Protein 1X3X (pdb70)

Sequence (164 aa):
CGDKKYTKEEVAKHNTQNDLWIIYDGEVHDMTSFYKEHPGGKVILNKAGQDATSVLKTLAPHVKAADVVMKKLKQTCIGKVKCGDKKYTKEEVAKHNTQNDLWIIYDGEVHDMTSFYKEHPGGKVILNKAGQDATSVLKTLAPHVKAADVVMKKLKQTCIGKVK

Nearest PDB structures (foldseek):
  1x3x-assembly2_B  TM=9.931E-01  e=6.987E-17  Ascaris suum
  1lj0-assembly1_A  TM=8.713E-01  e=3.601E-08  Rattus norvegicus
  3lf5-assembly1_A  TM=8.248E-01  e=2.934E-08  Homo sapiens
  1u9m-assembly2_B  TM=8.561E-01  e=7.628E-08  Bos taurus
  1m59-assembly1_A  TM=8.343E-01  e=5.065E-08  Bos taurus

Radius of gyration: 16.58 Å; Cα contacts (8 Å, |Δi|>4): 322; chains: 2; bounding box: 30×28×53 Å

Secondary structure (DSSP, 8-state):
--S-EE-HHHHHT-EETTEEEEEETTEEEE-GGGGGG-TTGGGGGGGTTSB-HHHHHHSHHHHHTHHHHHHHHHHHEEEEE-/--SEEE-HHHHHT-EETTEEEEEETTEEEE-TTTSTT-TT-GGGGGGTTSB-HHHHHHSHHHHTTHHHHHHHHHTTEEEEE-

Foldseek 3Di:
DDADEDALVVLQVQQDLQRFWEAAPQFIFTCNVVQVVPPVHNCVSVRGSHYCHCVCCDPPVNPVVVVVSVVRRVVTTDHGYD/DAADEAALVRLQVQQDLCRFWEAAPQFIFTCNVVQVVDPVHDVVSVRGSYHCHCVCCDPPVNVVCVVVSVVNRVVTTHGGYD

InterPro domains:
  IPR001199 Cytochrome b5-like heme/steroid binding domain [PF00173] (37-111)
  IPR001199 Cytochrome b5-like heme/steroid binding domain [PS50255] (33-112)
  IPR001199 Cytochrome b5-like heme/steroid binding domain [SM01117] (36-112)
  IPR036400 Cytochrome b5-like heme/steroid binding domain superfamily [G3DSA:3.10.120.10] (31-112)
  IPR036400 Cytochrome b5-like heme/steroid binding domain superfamily [SSF55856] (33-109)
  IPR050668 Cytochrome b5 [PTHR19359] (33-111)

CATH classification: 3.10.120.10

B-factor: mean 19.5, std 7.85, range [8.43, 49.68]

Organism: Ascaris suum (NCBI:txid6253)

Solvent-accessible surface area: 9517 Å² total; per-residue (Å²): 40,24,62,8,94,5,47,126,126,37,0,50,125,15,77,68,84,118,46,0,4,7,10,24,92,37,30,0,2,6,10,41,74,25,40,196,99,26,124,41,33,153,80,25,52,108,79,1,3,84,77,6,27,78,49,26,109,94,90,76,83,25,82,187,36,42,110,77,20,69,136,56,8,150,78,7,2,0,0,87,33,152,69,7,46,17,116,8,42,132,116,52,0,47,160,30,79,71,78,93,45,0,5,7,10,23,96,36,48,0,1,3,9,22,70,32,31,184,111,28,104,79,28,139,95,27,42,114,77,9,7,93,76,6,26,77,41,27,114,92,84,66,87,30,66,180,31,47,124,106,17,76,98,51,10,115,69,8,4,0,0,111,46,167

Structure (mmCIF, N/CA/C/O backbone):
data_1X3X
#
_entry.id   1X3X
#
_cell.length_a   103.225
_cell.length_b   41.774
_cell.length_c   49.763
_cell.angle_alpha   90.00
_cell.angle_beta   111.13
_cell.angle_gamma   90.00
#
_symmetry.space_group_name_H-M   'C 1 2 1'
#
loop_
_entity.id
_entity.type
_entity.pdbx_description
1 polymer 'Cytochrome b5'
2 non-polymer 'PROTOPORPHYRIN IX CONTAINING FE'
3 non-polymer 'SULFATE ION'
4 water water
#
loop_
_atom_site.group_PDB
_atom_site.id
_atom_site.type_symbol
_atom_site.label_atom_id
_atom_site.label_alt_id
_atom_site.label_comp_id
_atom_site.label_asym_id
_atom_site.label_entity_id
_atom_site.label_seq_id
_atom_site.pdbx_PDB_ins_code
_atom_site.Cartn_x
_atom_site.Cartn_y
_atom_site.Cartn_z
_atom_site.occupancy
_atom_site.B_iso_or_equiv
_atom_site.auth_seq_id
_atom_site.auth_comp_id
_atom_site.auth_asym_id
_atom_site.auth_atom_id
_atom_site.pdb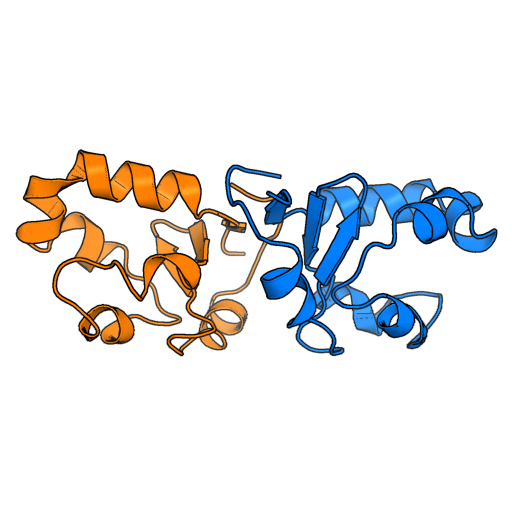x_PDB_model_num
ATOM 1 N N . CYS A 1 1 ? -2.932 1.156 15.060 1.00 21.72 1 CYS A N 1
ATOM 2 C CA . CYS A 1 1 ? -1.832 1.753 15.867 1.00 22.15 1 CYS A CA 1
ATOM 3 C C . CYS A 1 1 ? -1.934 1.480 17.365 1.00 23.31 1 CYS A C 1
ATOM 4 O O . CYS A 1 1 ? -0.920 1.445 18.062 1.00 25.43 1 CYS A O 1
ATOM 7 N N . GLY A 1 2 ? -3.150 1.298 17.866 1.00 22.57 2 GLY A N 1
ATOM 8 C CA . GLY A 1 2 ? -3.307 1.044 19.286 1.00 20.82 2 GLY A CA 1
ATOM 9 C C . GLY A 1 2 ? -3.460 2.318 20.099 1.00 20.55 2 GLY A C 1
ATOM 10 O O . GLY A 1 2 ? -3.667 3.399 19.540 1.00 19.47 2 GLY A O 1
ATOM 11 N N . ASP A 1 3 ? -3.339 2.193 21.419 1.00 17.82 3 ASP A N 1
ATOM 12 C CA . ASP A 1 3 ? -3.499 3.330 22.318 1.00 19.00 3 ASP A CA 1
ATOM 13 C C . ASP A 1 3 ? -2.221 3.893 22.941 1.00 15.82 3 ASP A C 1
ATOM 14 O O . ASP A 1 3 ? -2.283 4.869 23.686 1.00 15.61 3 ASP A O 1
ATOM 19 N N . LYS A 1 4 ? -1.069 3.292 22.658 1.00 15.39 4 LYS A N 1
ATOM 20 C CA . LYS A 1 4 ? 0.182 3.792 23.231 1.00 15.17 4 LYS A CA 1
ATOM 21 C C . LYS A 1 4 ? 0.501 5.189 22.703 1.00 14.31 4 LYS A C 1
ATOM 22 O O . LYS A 1 4 ? 0.474 5.420 21.495 1.00 13.78 4 LYS A O 1
ATOM 28 N N . LYS A 1 5 ? 0.803 6.115 23.609 1.00 12.87 5 LYS A N 1
ATOM 29 C CA . LYS A 1 5 ? 1.142 7.480 23.220 1.00 13.17 5 LYS A CA 1
ATOM 30 C C . LYS A 1 5 ? 2.611 7.759 23.525 1.00 13.63 5 LYS A C 1
ATOM 31 O O . LYS A 1 5 ? 3.126 7.336 24.562 1.00 14.67 5 LYS A O 1
ATOM 37 N N . TYR A 1 6 ? 3.270 8.474 22.617 1.00 12.44 6 TYR A N 1
ATOM 38 C CA . TYR A 1 6 ? 4.678 8.828 22.761 1.00 13.76 6 TYR A CA 1
ATOM 39 C C . TYR A 1 6 ? 4.899 10.306 22.472 1.00 14.33 6 TYR A C 1
ATOM 40 O O . TYR A 1 6 ? 4.193 10.897 21.658 1.00 14.64 6 TYR A O 1
ATOM 49 N N . THR A 1 7 ? 5.894 10.891 23.130 1.00 16.35 7 THR A N 1
ATOM 50 C CA . THR A 1 7 ? 6.246 12.282 22.887 1.00 16.50 7 THR A CA 1
ATOM 51 C C . THR A 1 7 ? 7.291 12.247 21.777 1.00 17.69 7 THR A C 1
ATOM 52 O O . THR A 1 7 ? 7.942 11.226 21.566 1.00 13.89 7 THR A O 1
ATOM 56 N N . LYS A 1 8 ? 7.455 13.355 21.068 1.00 18.13 8 LYS A N 1
ATOM 57 C CA . LYS A 1 8 ? 8.446 13.401 20.003 1.00 20.17 8 LYS A CA 1
ATOM 58 C C . LYS A 1 8 ? 9.837 13.147 20.574 1.00 18.51 8 LYS A C 1
ATOM 59 O O . LYS A 1 8 ? 10.686 12.547 19.915 1.00 16.91 8 LYS A O 1
ATOM 65 N N . GLU A 1 9 ? 10.063 13.599 21.805 1.00 19.77 9 GLU A N 1
ATOM 66 C CA . GLU A 1 9 ? 11.352 13.421 22.466 1.00 20.36 9 GLU A CA 1
ATOM 67 C C . GLU A 1 9 ? 11.707 11.948 22.677 1.00 18.61 9 GLU A C 1
ATOM 68 O O . GLU A 1 9 ? 12.839 11.542 22.425 1.00 17.27 9 GLU A O 1
ATOM 74 N N . GLU A 1 10 ? 10.748 11.155 23.151 1.00 17.03 10 GLU A N 1
ATOM 75 C CA . GLU A 1 10 ? 10.988 9.732 23.372 1.00 15.18 10 GLU A CA 1
ATOM 76 C C . GLU A 1 10 ? 11.255 9.027 22.047 1.00 13.24 10 GLU A C 1
ATOM 77 O O . GLU A 1 10 ? 12.168 8.209 21.949 1.00 12.43 10 GLU A O 1
ATOM 83 N N . VAL A 1 11 ? 10.465 9.347 21.026 1.00 13.09 11 VAL A N 1
ATOM 84 C CA . VAL A 1 11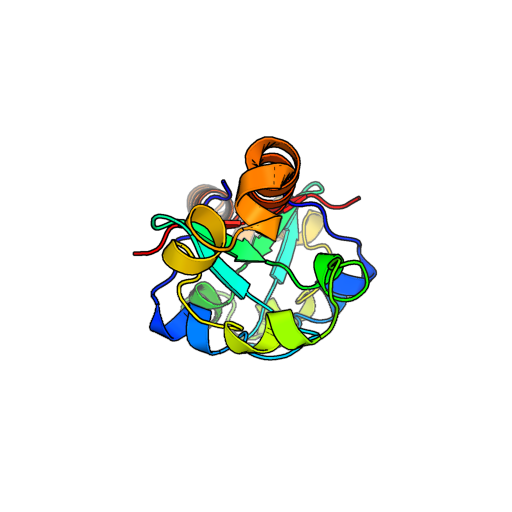 ? 10.654 8.721 19.718 1.00 13.03 11 VAL A CA 1
ATOM 85 C C . VAL A 1 11 ? 12.064 8.996 19.194 1.00 12.04 11 VAL A C 1
ATOM 86 O O . VAL A 1 11 ? 12.697 8.128 18.591 1.00 10.30 11 VAL A O 1
ATOM 90 N N . ALA A 1 12 ? 12.560 10.205 19.443 1.00 11.59 12 ALA A N 1
ATOM 91 C CA . ALA A 1 12 ? 13.882 10.595 18.970 1.00 11.87 12 ALA A CA 1
ATOM 92 C C . ALA A 1 12 ? 15.006 9.665 19.421 1.00 11.49 12 ALA A C 1
ATOM 93 O O . ALA A 1 12 ? 16.001 9.504 18.716 1.00 10.81 12 ALA A O 1
ATOM 95 N N . LYS A 1 13 ? 14.843 9.049 20.588 1.00 12.61 13 LYS A N 1
ATOM 96 C CA . LYS A 1 13 ? 15.866 8.160 21.136 1.00 13.35 13 LYS A CA 1
ATOM 97 C C . LYS A 1 13 ? 16.074 6.878 20.332 1.00 13.46 13 LYS A C 1
ATOM 98 O O . LYS A 1 13 ? 17.104 6.219 20.454 1.00 12.25 13 LYS A O 1
ATOM 104 N N . HIS A 1 14 ? 15.100 6.531 19.500 1.00 12.57 14 HIS A N 1
ATOM 105 C CA . HIS A 1 14 ? 15.191 5.314 18.699 1.00 12.18 14 HIS A CA 1
ATOM 106 C C . HIS A 1 14 ? 15.704 5.661 17.311 1.00 13.60 14 HIS A C 1
ATOM 107 O O . HIS A 1 14 ? 14.957 5.645 16.329 1.00 13.06 14 HIS A O 1
ATOM 114 N N . ASN A 1 15 ? 16.999 5.964 17.243 1.00 12.84 15 ASN A N 1
ATOM 115 C CA . ASN A 1 15 ? 17.627 6.373 15.997 1.00 11.78 15 ASN A CA 1
ATOM 116 C C . ASN A 1 15 ? 18.804 5.526 15.516 1.00 13.19 15 ASN A C 1
ATOM 117 O O . ASN A 1 15 ? 19.716 6.050 14.885 1.00 13.98 15 ASN A O 1
ATOM 122 N N . THR A 1 16 ? 18.786 4.225 15.794 1.00 12.69 16 THR A N 1
ATOM 123 C CA . THR A 1 16 ? 19.875 3.357 15.347 1.00 13.51 16 THR A CA 1
ATOM 124 C C . THR A 1 16 ? 19.328 2.171 14.563 1.00 13.52 16 THR A C 1
ATOM 125 O O . THR A 1 16 ? 18.135 1.887 14.615 1.00 13.85 16 THR A O 1
ATOM 129 N N . GLN A 1 17 ? 20.198 1.468 13.845 1.00 16.09 17 GLN A N 1
ATOM 130 C CA . GLN A 1 17 ? 19.739 0.334 13.054 1.00 17.18 17 GLN A CA 1
ATOM 131 C C . GLN A 1 17 ? 19.109 -0.792 13.868 1.00 18.75 17 GLN A C 1
ATOM 132 O O . GLN A 1 17 ? 18.306 -1.559 13.338 1.00 18.44 17 GLN A O 1
ATOM 138 N N . ASN A 1 18 ? 19.452 -0.890 15.150 1.00 18.07 18 ASN A N 1
ATOM 139 C CA . ASN A 1 18 ? 18.883 -1.941 15.993 1.00 19.82 18 ASN A CA 1
ATOM 140 C C . ASN A 1 18 ? 17.752 -1.442 16.889 1.00 18.05 18 ASN A C 1
ATOM 141 O O . ASN A 1 18 ? 17.192 -2.200 17.679 1.00 16.94 18 ASN A O 1
ATOM 146 N N . ASP A 1 19 ? 17.418 -0.164 16.748 1.00 15.88 19 ASP A N 1
ATOM 147 C CA . ASP A 1 19 ? 16.365 0.477 17.536 1.00 15.95 19 ASP A CA 1
ATOM 148 C C . ASP A 1 19 ? 15.938 1.655 16.669 1.00 14.68 19 ASP A C 1
ATOM 149 O O . ASP A 1 19 ? 16.313 2.800 16.928 1.00 11.96 19 ASP A O 1
ATOM 154 N N . LEU A 1 20 ? 15.134 1.362 15.650 1.00 13.32 20 LEU A N 1
ATOM 155 C CA . LEU A 1 20 ? 14.727 2.370 14.683 1.00 12.35 20 LEU A CA 1
ATOM 156 C C . LEU A 1 20 ? 13.229 2.636 14.562 1.00 13.40 20 LEU A C 1
ATOM 157 O O . LEU A 1 20 ? 12.478 1.808 14.042 1.00 13.58 20 LEU A O 1
ATOM 162 N N . TRP A 1 21 ? 12.805 3.803 15.031 1.00 10.95 21 TRP A N 1
ATOM 163 C CA . TRP A 1 21 ? 11.405 4.196 14.937 1.00 10.79 21 TRP A CA 1
ATOM 164 C C . TRP A 1 21 ? 11.329 5.408 14.026 1.00 11.12 21 TRP A C 1
ATOM 165 O O . TRP A 1 21 ? 12.308 6.134 13.857 1.00 13.23 21 TRP A O 1
ATOM 176 N N . ILE A 1 22 ? 10.162 5.622 13.434 1.00 11.93 22 ILE A N 1
ATOM 177 C CA . ILE A 1 22 ? 9.940 6.788 12.594 1.00 12.90 22 ILE A CA 1
ATOM 178 C C . ILE A 1 22 ? 8.511 7.244 12.837 1.00 12.80 22 ILE A C 1
ATOM 179 O O . ILE A 1 22 ? 7.674 6.477 13.333 1.00 13.18 22 ILE A O 1
ATOM 184 N N . ILE A 1 23 ? 8.240 8.505 12.533 1.00 11.99 23 ILE A N 1
ATOM 185 C CA . ILE A 1 23 ? 6.899 9.044 12.695 1.00 11.65 23 ILE A CA 1
ATOM 186 C C . ILE A 1 23 ? 6.308 9.267 11.309 1.00 12.74 23 ILE A C 1
ATOM 187 O O . ILE A 1 23 ? 6.968 9.802 10.414 1.00 11.71 23 ILE A O 1
ATOM 192 N N . TYR A 1 24 ? 5.069 8.824 11.133 1.00 12.00 24 TYR A N 1
ATOM 193 C CA . TYR A 1 24 ? 4.369 8.974 9.866 1.00 13.19 24 TYR A CA 1
ATOM 194 C C . TYR A 1 24 ? 2.940 9.409 10.143 1.00 13.67 24 TYR A C 1
ATOM 195 O O . TYR A 1 24 ? 2.171 8.666 10.749 1.00 13.37 24 TYR A O 1
ATOM 204 N N . ASP A 1 25 ? 2.589 10.612 9.708 1.00 13.75 25 ASP A N 1
ATOM 205 C CA . ASP A 1 25 ? 1.233 11.115 9.888 1.00 14.78 25 ASP A CA 1
ATOM 206 C C . ASP A 1 25 ? 0.808 10.997 11.351 1.00 14.99 25 ASP A C 1
ATOM 207 O O . ASP A 1 25 ? -0.278 10.503 11.648 1.00 15.72 25 ASP A O 1
ATOM 212 N N . GLY A 1 26 ? 1.673 11.439 12.261 1.00 15.61 26 GLY A N 1
ATOM 213 C CA . GLY A 1 26 ? 1.354 11.377 13.680 1.00 16.35 26 GLY A CA 1
ATOM 214 C C . GLY A 1 26 ? 1.381 9.990 14.305 1.00 15.03 26 GLY A C 1
ATOM 215 O O . GLY A 1 26 ? 1.002 9.821 15.466 1.00 15.68 26 GLY A O 1
ATOM 216 N N . GLU A 1 27 ? 1.832 8.997 13.546 1.00 13.02 27 GLU A N 1
ATOM 217 C CA . GLU A 1 27 ? 1.910 7.619 14.033 1.00 12.44 27 GLU A CA 1
ATOM 218 C C . GLU A 1 27 ? 3.357 7.243 14.328 1.00 11.22 27 GLU A C 1
ATOM 219 O O . GLU A 1 27 ? 4.272 7.702 13.650 1.00 10.98 27 GLU A O 1
ATOM 225 N N . VAL A 1 28 ? 3.564 6.401 15.335 1.00 9.89 28 VAL A N 1
ATOM 226 C CA . VAL A 1 28 ? 4.912 5.952 15.659 1.00 8.99 28 VAL A CA 1
ATOM 227 C C . VAL A 1 28 ? 5.058 4.534 15.116 1.00 8.72 28 VAL A C 1
ATOM 228 O O . VAL A 1 28 ? 4.265 3.655 15.446 1.00 10.60 28 VAL A O 1
ATOM 232 N N . HIS A 1 29 ? 6.070 4.322 14.281 1.00 8.61 29 HIS A N 1
ATOM 233 C CA . HIS A 1 29 ? 6.317 3.017 13.673 1.00 9.92 29 HIS A CA 1
ATOM 234 C C . HIS A 1 29 ? 7.684 2.445 14.030 1.00 9.93 29 HIS A C 1
ATOM 235 O O . HIS A 1 29 ? 8.693 3.144 13.951 1.00 9.32 29 HIS A O 1
ATOM 242 N N . ASP A 1 30 ? 7.719 1.175 14.422 1.00 9.43 30 ASP A N 1
ATOM 243 C CA . ASP A 1 30 ? 8.987 0.527 14.752 1.00 10.67 30 ASP A CA 1
ATOM 244 C C . ASP A 1 30 ? 9.482 -0.177 13.490 1.00 11.96 30 ASP A C 1
ATOM 245 O O . ASP A 1 30 ? 8.956 -1.223 13.107 1.00 11.23 30 ASP A O 1
ATOM 250 N N . MET A 1 31 ? 10.496 0.405 12.852 1.00 12.25 31 MET A N 1
ATOM 251 C CA . MET A 1 31 ? 11.059 -0.127 11.611 1.00 13.34 31 MET A CA 1
ATOM 252 C C . MET A 1 31 ? 12.340 -0.939 11.806 1.00 14.82 31 MET A C 1
ATOM 253 O O . MET A 1 31 ? 13.010 -1.285 10.831 1.00 14.62 31 MET A O 1
ATOM 258 N N . THR A 1 32 ? 12.677 -1.247 13.053 1.00 14.88 32 THR A N 1
ATOM 259 C CA . THR A 1 32 ? 13.901 -1.987 13.348 1.00 15.51 32 THR A CA 1
ATOM 260 C C . THR A 1 32 ? 14.122 -3.222 12.476 1.00 17.70 32 THR A C 1
ATOM 261 O O . THR A 1 32 ? 15.202 -3.401 11.914 1.00 17.39 32 THR A O 1
ATOM 265 N N . SER A 1 33 ? 13.103 -4.068 12.366 1.00 19.21 33 SER A N 1
ATOM 266 C CA . SER A 1 33 ? 13.211 -5.293 11.575 1.00 22.10 33 SER A CA 1
ATOM 267 C C . SER A 1 33 ? 13.334 -5.045 10.074 1.00 22.39 33 SER A C 1
ATOM 268 O O . SER A 1 33 ? 13.779 -5.918 9.329 1.00 23.46 33 SER A O 1
ATOM 271 N N . PHE A 1 34 ? 12.955 -3.849 9.638 1.00 20.47 34 PHE A N 1
ATOM 272 C CA . PHE A 1 34 ? 12.989 -3.489 8.224 1.00 20.63 34 PHE A CA 1
ATOM 273 C C . PHE A 1 34 ? 14.321 -2.909 7.747 1.00 19.36 34 PHE A C 1
ATOM 274 O O . PHE A 1 34 ? 14.570 -2.830 6.545 1.00 18.93 34 PHE A O 1
ATOM 282 N N . TYR A 1 35 ? 15.174 -2.507 8.683 1.00 18.71 35 TYR A N 1
ATOM 283 C CA . TYR A 1 35 ? 16.459 -1.911 8.329 1.00 18.14 35 TYR A CA 1
ATOM 284 C C . TYR A 1 35 ? 17.231 -2.642 7.233 1.00 17.95 35 TYR A C 1
ATOM 285 O O . TYR A 1 35 ? 17.590 -2.047 6.219 1.00 17.06 35 TYR A O 1
ATOM 294 N N . LYS A 1 36 ? 17.484 -3.930 7.445 1.00 21.26 36 LYS A N 1
ATOM 295 C CA . LYS A 1 36 ? 18.245 -4.734 6.492 1.00 25.26 36 LYS A CA 1
ATOM 296 C C . LYS A 1 36 ? 17.640 -4.883 5.099 1.00 26.08 36 LYS A C 1
ATOM 297 O O . LYS A 1 36 ? 18.370 -5.007 4.116 1.00 27.31 36 LYS A O 1
ATOM 303 N N . GLU A 1 37 ? 16.316 -4.870 4.999 1.00 25.72 37 GLU A N 1
ATOM 304 C CA . GLU A 1 37 ? 15.682 -5.033 3.696 1.00 25.75 37 GLU A CA 1
ATOM 305 C C . GLU A 1 37 ? 15.312 -3.726 3.000 1.00 23.45 37 GLU A C 1
ATOM 306 O O . GLU A 1 37 ? 14.875 -3.734 1.850 1.00 23.00 37 GLU A O 1
ATOM 312 N N . HIS A 1 38 ? 15.499 -2.599 3.683 1.00 21.25 38 HIS A N 1
ATOM 313 C CA . HIS A 1 38 ? 15.177 -1.312 3.082 1.00 19.60 38 HIS A CA 1
ATOM 314 C C . HIS A 1 38 ? 15.903 -1.147 1.746 1.00 20.06 38 HIS A C 1
ATOM 315 O O . HIS A 1 38 ? 17.129 -1.120 1.693 1.00 17.56 38 HIS A O 1
ATOM 322 N N . PRO A 1 39 ? 15.148 -1.043 0.643 1.00 19.89 39 PRO A N 1
ATOM 323 C CA . PRO A 1 39 ? 15.758 -0.884 -0.681 1.00 21.10 39 PRO A CA 1
ATOM 324 C C . PRO A 1 39 ? 16.669 0.338 -0.814 1.00 19.93 39 PRO A C 1
ATOM 325 O O . PRO A 1 39 ? 17.544 0.379 -1.680 1.00 19.37 39 PRO A O 1
ATOM 329 N N . GLY A 1 40 ? 16.465 1.332 0.046 1.00 19.92 40 GLY A N 1
ATOM 330 C CA . GLY A 1 40 ? 17.285 2.527 -0.008 1.00 19.49 40 GLY A CA 1
ATOM 331 C C . GLY A 1 40 ? 18.566 2.394 0.794 1.00 18.97 40 GLY A C 1
ATOM 332 O O . GLY A 1 40 ? 19.383 3.316 0.842 1.00 19.32 40 GLY A O 1
ATOM 333 N N . GLY A 1 41 ? 18.742 1.246 1.433 1.00 18.66 41 GLY A N 1
ATOM 334 C CA . GLY A 1 41 ? 19.939 1.031 2.223 1.00 18.05 41 GLY A CA 1
ATOM 335 C C . GLY A 1 41 ? 19.920 1.754 3.557 1.00 17.69 41 GLY A C 1
ATOM 336 O O . GLY A 1 41 ? 18.861 2.095 4.078 1.00 14.85 41 GLY A O 1
ATOM 337 N N . LYS A 1 42 ? 21.110 2.000 4.094 1.00 17.51 42 LYS A N 1
ATOM 338 C CA . LYS A 1 42 ? 21.283 2.652 5.391 1.00 15.73 42 LYS A CA 1
ATOM 339 C C . LYS A 1 42 ? 20.701 4.059 5.547 1.00 16.14 42 LYS A C 1
ATOM 340 O O . LYS A 1 42 ? 20.513 4.520 6.675 1.00 16.38 42 LYS A O 1
ATOM 346 N N . VAL A 1 43 ? 20.418 4.742 4.440 1.00 14.58 43 VAL A N 1
ATOM 347 C CA . VAL A 1 43 ? 19.891 6.102 4.515 1.00 14.74 43 VAL A CA 1
ATOM 348 C C . VAL A 1 43 ? 18.555 6.227 5.245 1.00 13.84 43 VAL A C 1
ATOM 349 O O . VAL A 1 43 ? 18.123 7.335 5.563 1.00 14.42 43 VAL A O 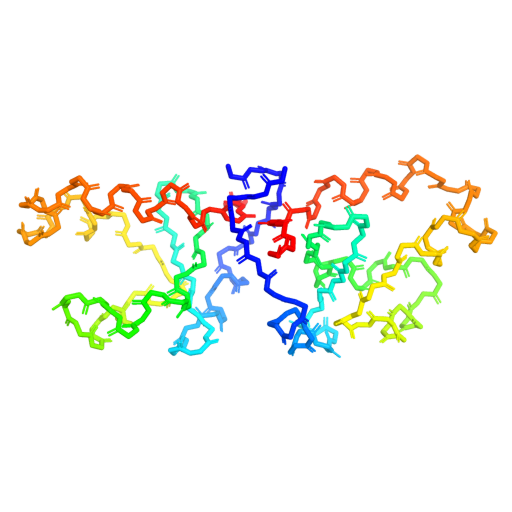1
ATOM 353 N N . ILE A 1 44 ? 17.906 5.100 5.518 1.00 13.36 44 ILE A N 1
ATOM 354 C CA . ILE A 1 44 ? 16.646 5.136 6.241 1.00 13.17 44 ILE A CA 1
ATOM 355 C C . ILE A 1 44 ? 16.908 5.767 7.612 1.00 13.61 44 ILE A C 1
ATOM 356 O O . ILE A 1 44 ? 16.018 6.368 8.212 1.00 12.92 44 ILE A O 1
ATOM 361 N N . LEU A 1 45 ? 18.145 5.642 8.088 1.00 12.90 45 LEU A N 1
ATOM 362 C CA . LEU A 1 45 ? 18.532 6.209 9.380 1.00 13.71 45 LEU A CA 1
ATOM 363 C C . LEU A 1 45 ? 18.545 7.739 9.384 1.00 12.90 45 LEU A C 1
ATOM 364 O O . LEU A 1 45 ? 18.571 8.357 10.450 1.00 12.29 45 LEU A O 1
ATOM 369 N N . ASN A 1 46 ? 18.527 8.355 8.204 1.00 12.98 46 ASN A N 1
ATOM 370 C CA . ASN A 1 46 ? 18.545 9.813 8.125 1.00 14.38 46 ASN A CA 1
ATOM 371 C C . ASN A 1 46 ? 17.322 10.427 8.802 1.00 13.15 46 ASN A C 1
ATOM 372 O O . ASN A 1 46 ? 17.333 11.603 9.174 1.00 12.92 46 ASN A O 1
ATOM 377 N N . LYS A 1 47 ? 16.271 9.627 8.962 1.00 11.58 47 LYS A N 1
ATOM 378 C CA . LYS A 1 47 ? 15.055 10.086 9.624 1.00 12.05 47 LYS A CA 1
ATOM 379 C C . LYS A 1 47 ? 14.733 9.212 10.838 1.00 12.23 47 LYS A C 1
ATOM 380 O O . LYS A 1 47 ? 13.625 9.256 11.363 1.00 12.72 47 LYS A O 1
ATOM 386 N N . ALA A 1 48 ? 15.700 8.414 11.282 1.00 12.42 48 ALA A N 1
ATOM 387 C CA . ALA A 1 48 ? 15.480 7.552 12.442 1.00 12.09 48 ALA A CA 1
ATOM 388 C C . ALA A 1 48 ? 15.136 8.405 13.663 1.00 12.08 48 ALA A C 1
ATOM 389 O O . ALA A 1 48 ? 15.843 9.370 13.980 1.00 12.24 48 ALA A O 1
ATOM 391 N N . GLY A 1 49 ? 14.045 8.039 14.333 1.00 10.57 49 GLY A N 1
ATOM 392 C CA . GLY A 1 49 ? 13.586 8.760 15.508 1.00 10.83 49 GLY A CA 1
ATOM 393 C C . GLY A 1 49 ? 12.926 10.078 15.148 1.00 10.77 49 GLY A C 1
ATOM 394 O O . GLY A 1 49 ? 12.605 10.884 16.028 1.00 11.14 49 GLY A O 1
ATOM 395 N N . GLN A 1 50 ? 12.697 10.291 13.853 1.00 9.43 50 GLN A N 1
ATOM 396 C CA . GLN A 1 50 ? 12.114 11.543 13.380 1.00 10.84 50 GLN A CA 1
ATOM 397 C C . GLN A 1 50 ? 10.912 11.358 12.457 1.00 11.29 50 GLN A C 1
ATOM 398 O O . GLN A 1 50 ? 10.518 10.234 12.146 1.00 11.72 50 GLN A O 1
ATOM 404 N N . ASP A 1 51 ? 10.344 12.476 12.013 1.00 11.61 51 ASP A N 1
ATOM 405 C CA . ASP A 1 51 ? 9.183 12.453 11.132 1.00 12.22 51 ASP A CA 1
ATOM 406 C C . ASP A 1 51 ? 9.624 12.213 9.692 1.00 13.19 51 ASP A C 1
ATOM 407 O O . ASP A 1 51 ? 10.441 12.961 9.146 1.00 13.66 51 ASP A O 1
ATOM 412 N N . ALA A 1 52 ? 9.089 11.161 9.079 1.00 12.41 52 ALA A N 1
ATOM 413 C CA . ALA A 1 52 ? 9.444 10.815 7.706 1.00 12.31 52 ALA A CA 1
ATOM 414 C C . ALA A 1 52 ? 8.238 10.860 6.774 1.00 12.64 52 ALA A C 1
ATOM 415 O O . ALA A 1 52 ? 8.265 10.287 5.681 1.00 12.28 52 ALA A O 1
ATOM 417 N N . THR A 1 53 ? 7.189 11.553 7.200 1.00 12.37 53 THR A N 1
ATOM 418 C CA . THR A 1 53 ? 5.963 11.644 6.411 1.00 13.31 53 THR A CA 1
ATOM 419 C C . THR A 1 53 ? 6.194 12.158 4.989 1.00 15.04 53 THR A C 1
ATOM 420 O O . THR A 1 53 ? 5.857 11.481 4.016 1.00 13.73 53 THR A O 1
ATOM 424 N N . SER A 1 54 ? 6.762 13.354 4.868 1.00 15.38 54 SER A N 1
ATOM 425 C CA . SER A 1 54 ? 7.020 13.935 3.551 1.00 16.84 54 SER A CA 1
ATOM 426 C C . SER A 1 54 ? 7.880 13.014 2.688 1.00 16.32 54 SER A C 1
ATOM 427 O O . SER A 1 54 ? 7.590 12.802 1.512 1.00 16.11 54 SER A O 1
ATOM 430 N N . VAL A 1 55 ? 8.943 12.479 3.276 1.00 15.60 55 VAL A N 1
ATOM 431 C CA . VAL A 1 55 ? 9.842 11.573 2.571 1.00 16.74 55 VAL A CA 1
ATOM 432 C C . VAL A 1 55 ? 9.099 10.346 2.040 1.00 16.36 55 VAL A C 1
ATOM 433 O O . VAL A 1 55 ? 9.272 9.951 0.886 1.00 16.27 55 VAL A O 1
ATOM 437 N N . LEU A 1 56 ? 8.270 9.747 2.886 1.00 15.72 56 LEU A N 1
ATOM 438 C CA . LEU A 1 56 ? 7.521 8.558 2.503 1.00 15.51 56 LEU A CA 1
ATOM 439 C C . LEU A 1 56 ? 6.403 8.823 1.499 1.00 15.06 56 LEU A C 1
ATOM 440 O O . LEU A 1 56 ? 6.011 7.928 0.749 1.00 16.12 56 LEU A O 1
ATOM 445 N N . LYS A 1 57 ? 5.898 10.049 1.477 1.00 15.80 57 LYS A N 1
ATOM 446 C CA . LYS A 1 57 ? 4.820 10.395 0.560 1.00 17.41 57 LYS A CA 1
ATOM 447 C C . LYS A 1 57 ? 5.278 11.018 -0.756 1.00 19.28 57 LYS A C 1
ATOM 448 O O . LYS A 1 57 ? 4.547 10.965 -1.748 1.00 18.40 57 LYS A O 1
ATOM 454 N N . THR A 1 58 ? 6.479 11.591 -0.781 1.00 19.52 58 THR A N 1
ATOM 455 C CA . THR A 1 58 ? 6.937 12.268 -1.992 1.00 20.85 58 THR A CA 1
ATOM 456 C C . THR A 1 58 ? 8.236 11.833 -2.671 1.00 21.22 58 THR A C 1
ATOM 457 O O . THR A 1 58 ? 8.440 12.141 -3.847 1.00 22.28 58 THR A O 1
ATOM 461 N N . LEU A 1 59 ? 9.123 11.146 -1.959 1.00 20.59 59 LEU A N 1
ATOM 462 C CA . LEU A 1 59 ? 10.375 10.706 -2.580 1.00 19.86 59 LEU A CA 1
ATOM 463 C C . LEU A 1 59 ? 10.017 9.769 -3.738 1.00 18.95 59 LEU A C 1
ATOM 464 O O . LEU A 1 59 ? 9.206 8.863 -3.575 1.00 18.00 59 LEU A O 1
ATOM 469 N N . ALA A 1 60 ? 10.625 9.991 -4.901 1.00 17.96 60 ALA A N 1
ATOM 470 C CA . ALA A 1 60 ? 10.342 9.188 -6.089 1.00 18.96 60 ALA A CA 1
ATOM 471 C C . ALA A 1 60 ? 10.194 7.681 -5.858 1.00 18.26 60 ALA A C 1
ATOM 472 O O . ALA A 1 60 ? 9.162 7.099 -6.189 1.00 18.69 60 ALA A O 1
ATOM 474 N N . PRO A 1 61 ? 11.220 7.028 -5.287 1.00 17.76 61 PRO A N 1
ATOM 475 C CA . PRO A 1 61 ? 11.155 5.582 -5.037 1.00 17.60 61 PRO A CA 1
ATOM 476 C C . PRO A 1 61 ? 9.996 5.163 -4.134 1.00 15.23 61 PRO A C 1
ATOM 477 O O . PRO A 1 61 ? 9.399 4.102 -4.320 1.00 15.04 61 PRO A O 1
ATOM 481 N N . HIS A 1 62 ? 9.696 5.993 -3.143 1.00 14.87 62 HIS A N 1
ATOM 482 C CA . HIS A 1 62 ? 8.616 5.702 -2.208 1.00 13.03 62 HIS A CA 1
ATOM 483 C C . HIS A 1 62 ? 7.259 5.783 -2.895 1.00 13.45 62 HIS A C 1
ATOM 484 O O . HIS A 1 62 ? 6.326 5.063 -2.534 1.00 13.01 62 HIS A O 1
ATOM 491 N N . VAL A 1 63 ? 7.162 6.659 -3.889 1.00 13.13 63 VAL A N 1
ATOM 492 C CA . VAL A 1 63 ? 5.930 6.823 -4.653 1.00 14.97 63 VAL A CA 1
ATOM 493 C C . VAL A 1 63 ? 5.765 5.648 -5.616 1.00 14.60 63 VAL A C 1
ATOM 494 O O . VAL A 1 63 ? 4.684 5.077 -5.733 1.00 14.30 63 VAL A O 1
ATOM 498 N N . LYS A 1 64 ? 6.848 5.290 -6.300 1.00 14.57 64 LYS A N 1
ATOM 499 C CA . LYS A 1 64 ? 6.819 4.185 -7.252 1.00 14.92 64 LYS A CA 1
ATOM 500 C C . LYS A 1 64 ? 6.421 2.887 -6.564 1.00 14.87 64 LYS A C 1
ATOM 501 O O . LYS A 1 64 ? 5.711 2.063 -7.139 1.00 14.40 64 LYS A O 1
ATOM 507 N N . ALA A 1 65 ? 6.878 2.712 -5.328 1.00 12.11 65 ALA A N 1
ATOM 508 C CA . ALA A 1 65 ? 6.573 1.514 -4.555 1.00 14.71 65 ALA A CA 1
ATOM 509 C C . ALA A 1 65 ? 5.639 1.825 -3.386 1.00 14.18 65 ALA A C 1
ATOM 510 O O . ALA A 1 65 ? 5.782 1.253 -2.305 1.00 13.42 65 ALA A O 1
ATOM 512 N N . ALA A 1 66 ? 4.684 2.722 -3.606 1.00 13.25 66 ALA A N 1
ATOM 513 C CA . ALA A 1 66 ? 3.744 3.105 -2.556 1.00 12.74 66 ALA A CA 1
ATOM 514 C C . ALA A 1 66 ? 3.028 1.912 -1.928 1.00 12.47 66 ALA A C 1
ATOM 515 O O . ALA A 1 66 ? 2.701 1.941 -0.744 1.00 12.37 66 ALA A O 1
ATOM 517 N N . ASP A 1 67 ? 2.777 0.865 -2.709 1.00 11.86 67 ASP A N 1
ATOM 518 C CA . ASP A 1 67 ? 2.102 -0.304 -2.158 1.00 13.18 67 ASP A CA 1
ATOM 519 C C . ASP A 1 67 ? 2.965 -0.950 -1.078 1.00 13.34 67 ASP A C 1
ATOM 520 O O . ASP A 1 67 ? 2.473 -1.289 0.004 1.00 12.80 67 ASP A O 1
ATOM 525 N N . VAL A 1 68 ? 4.254 -1.103 -1.366 1.00 13.65 68 VAL A N 1
ATOM 526 C CA . VAL A 1 68 ? 5.181 -1.700 -0.408 1.00 13.78 68 VAL A CA 1
ATOM 527 C C . VAL A 1 68 ? 5.367 -0.800 0.815 1.00 13.30 68 VAL A C 1
ATOM 528 O O . VAL A 1 68 ? 5.378 -1.279 1.950 1.00 12.90 68 VAL A O 1
ATOM 532 N N . VAL A 1 69 ? 5.508 0.501 0.580 1.00 12.43 69 VAL A N 1
ATOM 533 C CA . VAL A 1 69 ? 5.690 1.460 1.671 1.00 11.35 69 VAL A CA 1
ATOM 534 C C . VAL A 1 69 ? 4.508 1.416 2.642 1.00 11.75 69 VAL A C 1
ATOM 535 O O . VAL A 1 69 ? 4.691 1.311 3.859 1.00 10.57 69 VAL A O 1
ATOM 539 N N . MET A 1 70 ? 3.294 1.486 2.109 1.00 9.91 70 MET A N 1
ATOM 540 C CA . MET A 1 70 ? 2.118 1.462 2.966 1.00 10.55 70 MET A CA 1
ATOM 541 C C . MET A 1 70 ? 1.925 0.111 3.648 1.00 9.54 70 MET A C 1
ATOM 542 O O . MET A 1 70 ? 1.442 0.050 4.773 1.00 10.70 70 MET A O 1
ATOM 547 N N . LYS A 1 71 ? 2.299 -0.973 2.977 1.00 11.33 71 LYS A N 1
ATOM 548 C CA . LYS A 1 71 ? 2.153 -2.292 3.587 1.00 11.99 71 LYS A CA 1
ATOM 549 C C . LYS A 1 71 ? 3.059 -2.360 4.813 1.00 12.40 71 LYS A C 1
ATOM 550 O O . LYS A 1 71 ? 2.645 -2.809 5.881 1.00 13.22 71 LYS A O 1
ATOM 556 N N . LYS A 1 72 ? 4.296 -1.905 4.650 1.00 11.45 72 LYS A N 1
ATOM 557 C CA . LYS A 1 72 ? 5.257 -1.917 5.746 1.00 12.92 72 LYS A CA 1
ATOM 558 C C . LYS A 1 72 ? 4.815 -1.024 6.897 1.00 11.94 72 LYS A C 1
ATOM 559 O O . LYS A 1 72 ? 4.980 -1.379 8.063 1.00 11.43 72 LYS A O 1
ATOM 565 N N . LEU A 1 73 ? 4.252 0.132 6.577 1.00 10.87 73 LEU A N 1
ATOM 566 C CA . LEU A 1 73 ? 3.771 1.027 7.624 1.00 11.57 73 LEU A CA 1
ATOM 567 C C . LEU A 1 73 ? 2.628 0.352 8.392 1.00 12.29 73 LEU A C 1
ATOM 568 O O . LEU A 1 73 ? 2.585 0.396 9.623 1.00 10.85 73 LEU A O 1
ATOM 573 N N . LYS A 1 74 ? 1.715 -0.288 7.666 1.00 12.34 74 LYS A N 1
ATOM 574 C CA . LYS A 1 74 ? 0.582 -0.963 8.297 1.00 14.00 74 LYS A CA 1
ATOM 575 C C . LYS A 1 74 ? 0.948 -2.191 9.136 1.00 15.17 74 LYS A C 1
ATOM 576 O O . LYS A 1 74 ? 0.097 -2.735 9.837 1.00 17.77 74 LYS A O 1
ATOM 582 N N . GLN A 1 75 ? 2.201 -2.629 9.069 1.00 14.35 75 GLN A N 1
ATOM 583 C CA . GLN A 1 75 ? 2.644 -3.780 9.856 1.00 15.38 75 GLN A CA 1
ATOM 584 C C . GLN A 1 75 ? 3.484 -3.307 11.034 1.00 14.76 75 GLN A C 1
ATOM 585 O O . GLN A 1 75 ? 3.863 -4.103 11.892 1.00 14.61 75 GLN A O 1
ATOM 591 N N . THR A 1 76 ? 3.753 -2.009 11.089 1.00 13.76 76 THR A N 1
ATOM 592 C CA . THR A 1 76 ? 4.641 -1.481 12.116 1.00 11.67 76 THR A CA 1
ATOM 593 C C . THR A 1 76 ? 4.175 -0.407 13.096 1.00 12.81 76 THR A C 1
ATOM 594 O O . THR A 1 76 ? 4.992 0.089 13.878 1.00 11.85 76 THR A O 1
ATOM 598 N N . CYS A 1 77 ? 2.900 -0.036 13.089 1.00 13.15 77 CYS A N 1
ATOM 599 C CA . CYS A 1 77 ? 2.481 1.012 14.015 1.00 12.91 77 CYS A CA 1
ATOM 600 C C . CYS A 1 77 ? 2.380 0.549 15.462 1.00 13.57 77 CYS A C 1
ATOM 601 O O . CYS A 1 77 ? 1.627 -0.373 15.771 1.00 14.28 77 CYS A O 1
ATOM 604 N N . ILE A 1 78 ? 3.136 1.194 16.350 1.00 12.18 78 ILE A N 1
ATOM 605 C CA . ILE A 1 78 ? 3.109 0.829 17.764 1.00 10.97 78 ILE A CA 1
ATOM 606 C C . ILE A 1 78 ? 2.404 1.864 18.635 1.00 11.60 78 ILE A C 1
ATOM 607 O O . ILE A 1 78 ? 2.150 1.621 19.811 1.00 10.86 78 ILE A O 1
ATOM 612 N N . GLY A 1 79 ? 2.085 3.019 18.062 1.00 9.83 79 GLY A N 1
ATOM 613 C CA . GLY A 1 79 ? 1.417 4.041 18.844 1.00 10.19 79 GLY A CA 1
ATOM 614 C C . GLY A 1 79 ? 1.272 5.346 18.094 1.00 11.53 79 GLY A C 1
ATOM 615 O O . GLY A 1 79 ? 1.438 5.393 16.875 1.00 10.27 79 GLY A O 1
ATOM 616 N N . LYS A 1 80 ? 0.967 6.410 18.827 1.00 12.32 80 LYS A N 1
ATOM 617 C CA . LYS A 1 80 ? 0.796 7.721 18.222 1.00 15.54 80 LYS A CA 1
ATOM 618 C C . LYS A 1 80 ? 1.510 8.804 19.015 1.00 16.11 80 LYS A C 1
ATOM 619 O O . LYS A 1 80 ? 1.758 8.659 20.212 1.00 14.98 80 LYS A O 1
ATOM 625 N N . VAL A 1 81 ? 1.832 9.894 18.329 1.00 17.24 81 VAL A N 1
ATOM 626 C CA . VAL A 1 81 ? 2.516 11.021 18.941 1.00 20.01 81 VAL A CA 1
ATOM 627 C C . VAL A 1 81 ? 1.539 11.869 19.748 1.00 22.63 81 VAL A C 1
ATOM 628 O O . VAL A 1 81 ? 0.410 12.114 19.316 1.00 21.73 81 VAL A O 1
ATOM 632 N N . LYS A 1 82 ? 1.975 12.307 20.924 1.00 25.11 82 LYS A N 1
ATOM 633 C CA . LYS A 1 82 ? 1.148 13.149 21.778 1.00 30.18 82 LYS A CA 1
ATOM 634 C C . LYS A 1 82 ? 1.850 14.482 22.002 1.00 32.67 82 LYS A C 1
ATOM 635 O O . LYS A 1 82 ? 1.215 15.527 21.749 1.00 35.62 82 LYS A O 1
ATOM 642 N N . CYS B 1 1 ? -4.222 -3.021 20.627 1.00 28.14 1 CYS B N 1
ATOM 643 C CA . CYS B 1 1 ? -2.744 -3.218 20.579 1.00 26.43 1 CYS B CA 1
ATOM 644 C C . CYS B 1 1 ? -2.153 -2.767 19.245 1.00 26.52 1 CYS B C 1
ATOM 645 O O . CYS B 1 1 ? -2.846 -2.726 18.227 1.00 25.64 1 CYS B O 1
ATOM 648 N N . GLY B 1 2 ? -0.866 -2.430 19.263 1.00 26.52 2 GLY B N 1
ATOM 649 C CA . GLY B 1 2 ? -0.185 -1.996 18.056 1.00 26.88 2 GLY B CA 1
ATOM 650 C C . GLY B 1 2 ? -0.109 -3.100 17.015 1.00 26.91 2 GLY B C 1
ATOM 651 O O . GLY B 1 2 ? -0.452 -4.247 17.297 1.00 27.80 2 GLY B O 1
ATOM 652 N N . ASP B 1 3 ? 0.352 -2.748 15.817 1.00 26.71 3 ASP B N 1
ATOM 653 C CA . ASP B 1 3 ? 0.466 -3.683 14.693 1.00 25.92 3 ASP B CA 1
ATOM 654 C C . ASP B 1 3 ? 1.618 -4.674 14.810 1.00 23.69 3 ASP B C 1
ATOM 655 O O . ASP B 1 3 ? 1.526 -5.811 14.341 1.00 22.21 3 ASP B O 1
ATOM 660 N N . LYS B 1 4 ? 2.713 -4.221 15.408 1.00 20.96 4 LYS B N 1
ATOM 661 C CA . LYS B 1 4 ? 3.913 -5.028 15.539 1.00 18.72 4 LYS B CA 1
ATOM 662 C C . LYS B 1 4 ? 3.779 -6.386 16.202 1.00 16.89 4 LYS B C 1
ATOM 663 O O . LYS B 1 4 ? 2.917 -6.612 17.050 1.00 14.09 4 LYS B O 1
ATOM 669 N N . LYS B 1 5 ? 4.655 -7.287 15.777 1.00 16.59 5 LYS B N 1
ATOM 670 C CA . LYS B 1 5 ? 4.746 -8.622 16.336 1.00 17.27 5 LYS B CA 1
ATOM 671 C C . LYS B 1 5 ? 6.205 -8.737 16.770 1.00 16.52 5 LYS B C 1
ATOM 672 O O . LYS B 1 5 ? 7.106 -8.307 16.048 1.00 17.78 5 LYS B O 1
ATOM 678 N N . TYR B 1 6 ? 6.430 -9.276 17.963 1.00 16.13 6 TYR B N 1
ATOM 679 C CA . TYR B 1 6 ? 7.783 -9.430 18.490 1.00 14.64 6 TYR B CA 1
ATOM 680 C C . TYR B 1 6 ? 7.963 -10.812 19.097 1.00 13.80 6 TYR B C 1
ATOM 681 O O . TYR B 1 6 ? 7.016 -11.399 19.613 1.00 15.25 6 TYR B O 1
ATOM 690 N N . THR B 1 7 ? 9.190 -11.317 19.049 1.00 16.23 7 THR B N 1
ATOM 691 C CA . THR B 1 7 ? 9.496 -12.610 19.647 1.00 18.24 7 THR B CA 1
ATOM 692 C C . THR B 1 7 ? 9.814 -12.280 21.099 1.00 17.37 7 THR B C 1
ATOM 693 O O . THR B 1 7 ? 10.122 -11.129 21.414 1.00 16.79 7 THR B O 1
ATOM 697 N N . LYS B 1 8 ? 9.742 -13.265 21.988 1.00 17.57 8 LYS B N 1
ATOM 698 C CA . LYS B 1 8 ? 10.046 -12.990 23.383 1.00 18.79 8 LYS B CA 1
ATOM 699 C C . LYS B 1 8 ? 11.511 -12.579 23.520 1.00 18.04 8 LYS B C 1
ATOM 700 O O . LYS B 1 8 ? 11.877 -11.846 24.442 1.00 17.38 8 LYS B O 1
ATOM 706 N N . GLU B 1 9 ? 12.348 -13.035 22.591 1.00 16.86 9 GLU B N 1
ATOM 707 C CA . GLU B 1 9 ? 13.765 -12.685 22.619 1.00 16.50 9 GLU B CA 1
ATOM 708 C C . GLU B 1 9 ? 13.954 -11.204 22.297 1.00 16.28 9 GLU B C 1
ATOM 709 O O . GLU B 1 9 ? 14.853 -10.553 22.829 1.00 15.13 9 GLU B O 1
ATOM 715 N N . GLU B 1 10 ? 13.110 -10.676 21.417 1.00 16.19 10 GLU B N 1
ATOM 716 C CA . GLU B 1 10 ? 13.190 -9.265 21.052 1.00 16.11 10 GLU B CA 1
ATOM 717 C C . GLU B 1 10 ? 12.755 -8.432 22.255 1.00 14.79 10 GLU B C 1
ATOM 718 O O . GLU B 1 10 ? 13.377 -7.420 22.580 1.00 13.72 10 GLU B O 1
ATOM 724 N N . VAL B 1 11 ? 11.683 -8.867 22.914 1.00 12.62 11 VAL B N 1
ATOM 725 C CA . VAL B 1 11 ? 11.156 -8.154 24.076 1.00 11.42 11 VAL B CA 1
ATOM 726 C C . VAL B 1 11 ? 12.181 -8.112 25.209 1.00 11.35 11 VAL B C 1
ATOM 727 O O . VAL B 1 11 ? 12.307 -7.109 25.914 1.00 9.99 11 VAL B O 1
ATOM 731 N N . ALA B 1 12 ? 12.909 -9.212 25.367 1.00 11.33 12 ALA B N 1
ATOM 732 C CA . ALA B 1 12 ? 13.924 -9.359 26.408 1.00 11.36 12 ALA B CA 1
ATOM 733 C C . ALA B 1 12 ? 14.981 -8.257 26.445 1.00 12.06 12 ALA B C 1
ATOM 734 O O . ALA B 1 12 ? 15.515 -7.945 27.510 1.00 11.11 12 ALA B O 1
ATOM 736 N N . LYS B 1 13 ? 15.291 -7.673 25.292 1.00 13.40 13 LYS B N 1
ATOM 737 C CA . LYS B 1 13 ? 16.300 -6.616 25.231 1.00 14.04 13 LYS B CA 1
ATOM 738 C C . LYS B 1 13 ? 15.891 -5.332 25.950 1.00 13.91 13 LYS B C 1
ATOM 739 O O . LYS B 1 13 ? 16.745 -4.547 26.361 1.00 11.84 13 LYS B O 1
ATOM 745 N N . HIS B 1 14 ? 14.585 -5.126 26.098 1.00 12.33 14 HIS B N 1
ATOM 746 C CA . HIS B 1 14 ? 14.044 -3.936 26.760 1.00 11.37 14 HIS B CA 1
ATOM 747 C C . HIS B 1 14 ? 13.888 -4.257 28.242 1.00 11.96 14 HIS B C 1
ATOM 748 O O . HIS B 1 14 ? 12.773 -4.404 28.749 1.00 10.24 14 HIS B O 1
ATOM 755 N N . ASN B 1 15 ? 15.028 -4.344 28.922 1.00 11.38 15 ASN B N 1
ATOM 756 C CA . ASN B 1 15 ? 15.081 -4.718 30.330 1.00 13.19 15 ASN B CA 1
ATOM 757 C C . ASN B 1 15 ? 15.602 -3.670 31.318 1.00 13.41 15 ASN B C 1
ATOM 758 O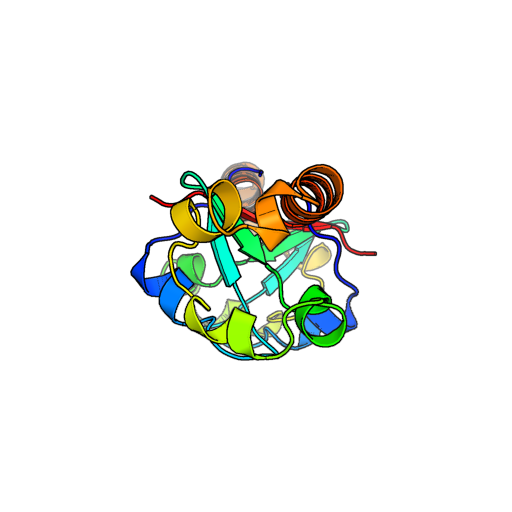 O . ASN B 1 15 ? 16.102 -4.027 32.385 1.00 12.20 15 ASN B O 1
ATOM 763 N N . THR B 1 16 ? 15.485 -2.389 30.979 1.00 13.38 16 THR B N 1
ATOM 764 C CA . THR B 1 16 ? 15.948 -1.328 31.877 1.00 14.40 16 THR B CA 1
ATOM 765 C C . THR B 1 16 ? 14.856 -0.286 32.111 1.00 15.35 16 THR B C 1
ATOM 766 O O . THR B 1 16 ? 13.858 -0.250 31.393 1.00 14.05 16 THR B O 1
ATOM 770 N N . GLN B 1 17 ? 15.054 0.574 33.105 1.00 15.62 17 GLN B N 1
ATOM 771 C CA . GLN B 1 17 ? 14.052 1.583 33.430 1.00 17.10 17 GLN B CA 1
ATOM 772 C C . GLN B 1 17 ? 13.750 2.586 32.323 1.00 17.23 17 GLN B C 1
ATOM 773 O O . GLN B 1 17 ? 12.644 3.124 32.266 1.00 18.42 17 GLN B O 1
ATOM 779 N N . ASN B 1 18 ? 14.720 2.834 31.447 1.00 16.77 18 ASN B N 1
ATOM 780 C CA . ASN B 1 18 ? 14.539 3.780 30.345 1.00 18.09 18 ASN B CA 1
ATOM 781 C C . ASN B 1 18 ? 14.146 3.087 29.042 1.00 16.49 18 ASN B C 1
ATOM 782 O O . ASN B 1 18 ? 14.012 3.726 27.999 1.00 18.62 18 ASN B O 1
ATOM 787 N N . ASP B 1 19 ? 13.959 1.777 29.118 1.00 15.90 19 ASP B N 1
ATOM 788 C CA . ASP B 1 19 ? 13.594 0.962 27.963 1.00 13.67 19 ASP B CA 1
ATOM 789 C C . ASP B 1 19 ? 13.013 -0.298 28.589 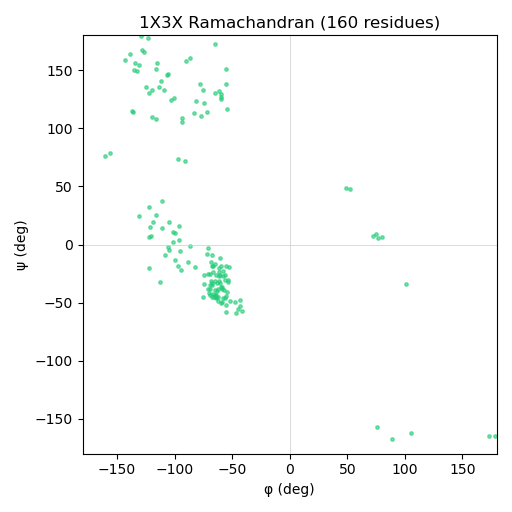1.00 14.05 19 ASP B C 1
ATOM 790 O O . ASP B 1 19 ? 13.653 -1.350 28.609 1.00 11.52 19 ASP B O 1
ATOM 795 N N . LEU B 1 20 ? 11.787 -0.178 29.083 1.00 13.12 20 LEU B N 1
ATOM 796 C CA . LEU B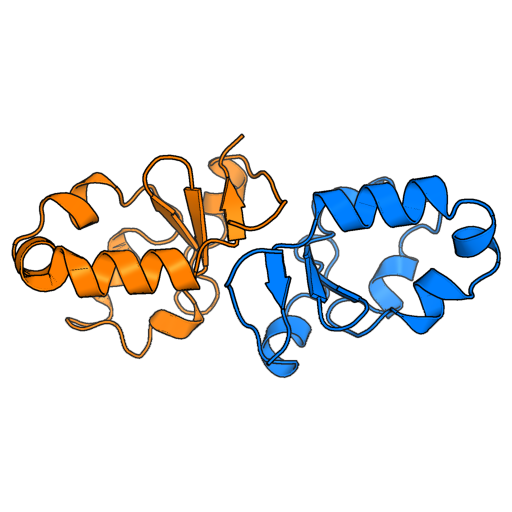 1 20 ? 11.136 -1.262 29.807 1.00 12.46 20 LEU B CA 1
ATOM 797 C C . LEU B 1 20 ? 9.885 -1.848 29.166 1.00 11.19 20 LEU B C 1
ATOM 798 O O . LEU B 1 20 ? 8.830 -1.219 29.164 1.00 9.75 20 LEU B O 1
ATOM 803 N N . TRP B 1 21 ? 10.000 -3.063 28.637 1.00 9.61 21 TRP B N 1
ATOM 804 C CA . TRP B 1 21 ? 8.848 -3.740 28.040 1.00 10.00 21 TRP B CA 1
ATOM 805 C C . TRP B 1 21 ? 8.532 -4.996 28.848 1.00 9.87 21 TRP B C 1
ATOM 806 O O . TRP B 1 21 ? 9.424 -5.603 29.445 1.00 10.97 21 TRP B O 1
ATOM 817 N N . ILE B 1 22 ? 7.262 -5.384 28.859 1.00 9.38 22 ILE B N 1
ATOM 818 C CA . ILE B 1 22 ? 6.849 -6.601 29.539 1.00 10.07 22 ILE B CA 1
ATOM 819 C C . ILE B 1 22 ? 5.839 -7.295 28.643 1.00 12.17 22 ILE B C 1
ATOM 820 O O . ILE B 1 22 ? 5.318 -6.696 27.693 1.00 10.76 22 ILE B O 1
ATOM 825 N N . ILE B 1 23 ? 5.586 -8.564 28.928 1.00 11.33 23 ILE B N 1
ATOM 826 C CA . ILE B 1 23 ? 4.617 -9.335 28.167 1.00 12.10 23 ILE B CA 1
ATOM 827 C C . ILE B 1 23 ? 3.469 -9.668 29.099 1.00 13.98 23 ILE B C 1
ATOM 828 O O . ILE B 1 23 ? 3.684 -10.043 30.252 1.00 13.16 23 ILE B O 1
ATOM 833 N N . TYR B 1 24 ? 2.249 -9.500 28.600 1.00 13.43 24 TYR B N 1
ATOM 834 C CA . TYR B 1 24 ? 1.053 -9.800 29.369 1.00 14.71 24 TYR B CA 1
ATOM 835 C C . TYR B 1 24 ? 0.076 -10.543 28.467 1.00 15.57 24 TYR B C 1
ATOM 836 O O . TYR B 1 24 ? -0.418 -9.984 27.487 1.00 15.75 24 TYR B O 1
ATOM 845 N N . ASP B 1 25 ? -0.190 -11.802 28.797 1.00 15.98 25 ASP B N 1
ATOM 846 C CA . ASP B 1 25 ? -1.123 -12.614 28.025 1.00 17.29 25 ASP B CA 1
ATOM 847 C C . ASP B 1 25 ? -0.838 -12.544 26.523 1.00 16.60 25 ASP B C 1
ATOM 848 O O . ASP B 1 25 ? -1.743 -12.315 25.723 1.00 17.54 25 ASP B O 1
ATOM 853 N N . GLY B 1 26 ? 0.424 -12.726 26.148 1.00 15.66 26 GLY B N 1
ATOM 854 C CA . GLY B 1 26 ? 0.793 -12.701 24.742 1.00 15.51 26 GLY B CA 1
ATOM 855 C C . GLY B 1 26 ? 0.867 -11.327 24.099 1.00 15.18 26 GLY B C 1
ATOM 856 O O . GLY B 1 26 ? 1.062 -11.226 22.887 1.00 15.02 26 GLY B O 1
ATOM 857 N N . GLU B 1 27 ? 0.710 -10.275 24.901 1.00 13.43 27 GLU B N 1
ATOM 858 C CA . GLU B 1 27 ? 0.767 -8.898 24.407 1.00 13.65 27 GLU B CA 1
ATOM 859 C C . GLU B 1 27 ? 2.075 -8.245 24.844 1.00 13.00 27 GLU B C 1
ATOM 860 O O . GLU B 1 27 ? 2.562 -8.520 25.935 1.00 13.63 27 GLU B O 1
ATOM 866 N N . VAL B 1 28 ? 2.623 -7.371 24.004 1.00 11.42 28 VAL B N 1
ATOM 867 C CA . VAL B 1 28 ? 3.861 -6.667 24.334 1.00 12.78 28 VAL B CA 1
ATOM 868 C C . VAL B 1 28 ? 3.496 -5.260 24.803 1.00 12.72 28 VAL B C 1
ATOM 869 O O . VAL B 1 28 ? 2.795 -4.529 24.102 1.00 12.01 28 VAL B O 1
ATOM 873 N N . HIS B 1 29 ? 3.966 -4.885 25.989 1.00 12.26 29 HIS B N 1
ATOM 874 C CA . HIS B 1 29 ? 3.659 -3.573 26.545 1.00 11.89 29 HIS B CA 1
ATOM 875 C C . HIS B 1 29 ? 4.898 -2.747 26.867 1.00 12.76 29 HIS B C 1
ATOM 876 O O . HIS B 1 29 ? 5.823 -3.227 27.523 1.00 12.86 29 HIS B O 1
ATOM 883 N N . ASP B 1 30 ? 4.911 -1.500 26.408 1.00 11.53 30 ASP B N 1
ATOM 884 C CA . ASP B 1 30 ? 6.035 -0.608 26.677 1.00 11.37 30 ASP B CA 1
ATOM 885 C C . ASP B 1 30 ? 5.678 0.175 27.939 1.00 11.34 30 ASP B C 1
ATOM 886 O O . ASP B 1 30 ? 4.794 1.031 27.920 1.00 11.75 30 ASP B O 1
ATOM 891 N N . MET B 1 31 ? 6.364 -0.142 29.034 1.00 11.02 31 MET B N 1
ATOM 892 C CA . MET B 1 31 ? 6.118 0.486 30.331 1.00 12.76 31 MET B CA 1
ATOM 893 C C . MET B 1 31 ? 7.126 1.568 30.691 1.00 12.94 31 MET B C 1
ATOM 894 O O . MET B 1 31 ? 7.154 2.028 31.831 1.00 13.77 31 MET B O 1
ATOM 899 N N . THR B 1 32 ? 7.948 1.977 29.735 1.00 12.87 32 THR B N 1
ATOM 900 C CA . THR B 1 32 ? 8.975 2.976 30.010 1.00 14.19 32 THR B CA 1
ATOM 901 C C . THR B 1 32 ? 8.438 4.236 30.687 1.00 15.81 32 THR B C 1
ATOM 902 O O . THR B 1 32 ? 8.984 4.690 31.700 1.00 15.02 32 THR B O 1
ATOM 906 N N . SER B 1 33 ? 7.365 4.791 30.133 1.00 16.88 33 SER B N 1
ATOM 907 C CA . SER B 1 33 ? 6.759 6.001 30.679 1.00 18.59 33 SER B CA 1
ATOM 908 C C . SER B 1 33 ? 6.090 5.771 32.032 1.00 19.02 33 SER B C 1
ATOM 909 O O . SER B 1 33 ? 5.960 6.695 32.838 1.00 19.33 33 SER B O 1
ATOM 912 N N . PHE B 1 34 ? 5.674 4.535 32.278 1.00 17.18 34 PHE B N 1
ATOM 913 C CA . PHE B 1 34 ? 5.005 4.171 33.521 1.00 18.02 34 PHE B CA 1
ATOM 914 C C . PHE B 1 34 ? 5.968 3.901 34.683 1.00 17.36 34 PHE B C 1
ATOM 915 O O . PHE B 1 34 ? 5.569 3.949 35.847 1.00 19.33 34 PHE B O 1
ATOM 923 N N . TYR B 1 35 ? 7.231 3.627 34.369 1.00 17.93 35 TYR B N 1
ATOM 924 C CA . TYR B 1 35 ? 8.230 3.322 35.396 1.00 17.80 35 TYR B CA 1
ATOM 925 C C . TYR B 1 35 ? 8.249 4.265 36.601 1.00 19.94 35 TYR B C 1
ATOM 926 O O . TYR B 1 35 ? 8.097 3.835 37.742 1.00 19.01 35 TYR B O 1
ATOM 935 N N . LYS B 1 36 ? 8.461 5.548 36.337 1.00 23.43 36 LYS B N 1
ATOM 936 C CA . LYS B 1 36 ? 8.537 6.550 37.395 1.00 27.67 36 LYS B CA 1
ATOM 937 C C . LYS B 1 36 ? 7.321 6.571 38.313 1.00 28.62 36 LYS B C 1
ATOM 938 O O . LYS B 1 36 ? 7.457 6.695 39.531 1.00 30.99 36 LYS B O 1
ATOM 944 N N . GLU B 1 37 ? 6.133 6.436 37.736 1.00 28.70 37 GLU B N 1
ATOM 945 C CA . GLU B 1 37 ? 4.913 6.473 38.528 1.00 28.64 37 GLU B CA 1
ATOM 946 C C . GLU B 1 37 ? 4.344 5.123 38.941 1.00 27.27 37 GLU B C 1
ATOM 947 O O . GLU B 1 37 ? 3.184 5.042 39.346 1.00 27.13 37 GLU B O 1
ATOM 953 N N . HIS B 1 38 ? 5.142 4.063 38.852 1.00 23.58 38 HIS B N 1
ATOM 954 C CA . HIS B 1 38 ? 4.649 2.751 39.250 1.00 22.48 38 HIS B CA 1
ATOM 955 C C . HIS B 1 38 ? 4.517 2.668 40.760 1.00 24.32 38 HIS B C 1
ATOM 956 O O . HIS B 1 38 ? 5.513 2.733 41.483 1.00 22.23 38 HIS B O 1
ATOM 963 N N . PRO B 1 39 ? 3.277 2.542 41.261 1.00 26.64 39 PRO B N 1
ATOM 964 C CA . PRO B 1 39 ? 3.081 2.451 42.708 1.00 28.48 39 PRO B CA 1
ATOM 965 C C . PRO B 1 39 ? 3.917 1.296 43.244 1.00 29.77 39 PRO B C 1
ATOM 966 O O . PRO B 1 39 ? 3.987 0.235 42.624 1.00 30.54 39 PRO B O 1
ATOM 970 N N . GLY B 1 40 ? 4.562 1.507 44.384 1.00 30.53 40 GLY B N 1
ATOM 971 C CA . GLY B 1 40 ? 5.391 0.460 44.949 1.00 31.96 40 GLY B CA 1
ATOM 972 C C . GLY B 1 40 ? 6.847 0.734 44.639 1.00 31.56 40 GLY B C 1
ATOM 973 O O . GLY B 1 40 ? 7.729 0.413 45.434 1.00 32.46 40 GLY B O 1
ATOM 974 N N . GLY B 1 41 ? 7.101 1.314 43.470 1.00 31.61 41 GLY B N 1
ATOM 975 C CA . GLY B 1 41 ? 8.464 1.651 43.101 1.00 30.36 41 GLY B CA 1
ATOM 976 C C . GLY B 1 41 ? 9.203 0.819 42.067 1.00 29.95 41 GLY B C 1
ATOM 977 O O . GLY B 1 41 ? 8.617 0.067 41.283 1.00 27.61 41 GLY B O 1
ATOM 978 N N . LYS B 1 42 ? 10.523 0.988 42.100 1.00 28.88 42 LYS B N 1
ATOM 979 C CA . LYS B 1 42 ? 11.493 0.342 41.221 1.00 29.27 42 LYS B CA 1
ATOM 980 C C . LYS B 1 42 ? 11.438 -1.183 41.102 1.00 27.21 42 LYS B C 1
ATOM 981 O O . LYS B 1 42 ? 11.976 -1.750 40.147 1.00 28.07 42 LYS B O 1
ATOM 987 N N . VAL B 1 43 ? 10.806 -1.851 42.061 1.00 23.79 43 VAL B N 1
ATOM 988 C CA . VAL B 1 43 ? 10.721 -3.309 42.024 1.00 21.21 43 VAL B CA 1
ATOM 989 C C . VAL B 1 43 ? 10.103 -3.825 40.725 1.00 19.08 43 VAL B C 1
ATOM 990 O O . VAL B 1 43 ? 10.254 -4.997 40.382 1.00 19.36 43 VAL B O 1
ATOM 994 N N . ILE B 1 44 ? 9.408 -2.947 40.006 1.00 17.45 44 ILE B N 1
ATOM 995 C CA . ILE B 1 44 ? 8.784 -3.322 38.743 1.00 14.36 44 ILE B CA 1
ATOM 996 C C . ILE B 1 44 ? 9.838 -3.886 37.789 1.00 13.55 44 ILE B C 1
ATOM 997 O O . ILE B 1 44 ? 9.528 -4.701 36.917 1.00 13.97 44 ILE B O 1
ATOM 1002 N N . LEU B 1 45 ? 11.086 -3.463 37.976 1.00 11.39 45 LEU B N 1
ATOM 1003 C CA . LEU B 1 45 ? 12.187 -3.907 37.125 1.00 13.52 45 LEU B CA 1
ATOM 1004 C C . LEU B 1 45 ? 12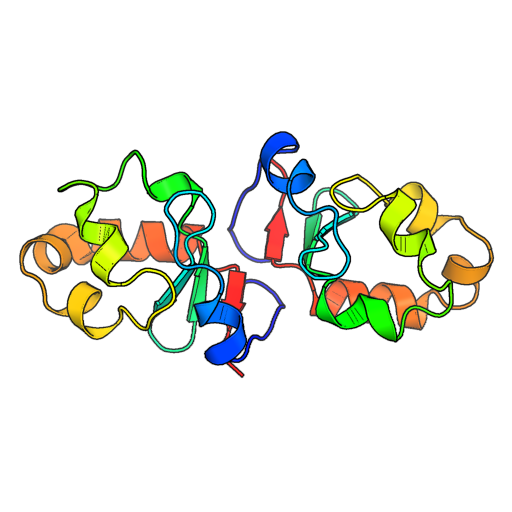.482 -5.402 37.228 1.00 12.71 45 LEU B C 1
ATOM 1005 O O . LEU B 1 45 ? 13.158 -5.961 36.364 1.00 13.34 45 LEU B O 1
ATOM 1010 N N . ASN B 1 46 ? 11.987 -6.055 38.276 1.00 12.79 46 ASN B N 1
ATOM 1011 C CA . ASN B 1 46 ? 12.224 -7.486 38.423 1.00 14.42 46 ASN B CA 1
ATOM 1012 C C . ASN B 1 46 ? 11.697 -8.248 37.213 1.00 13.34 46 ASN B C 1
ATOM 1013 O O . ASN B 1 46 ? 12.201 -9.321 36.879 1.00 14.13 46 ASN B O 1
ATOM 1018 N N . LYS B 1 47 ? 10.690 -7.689 36.550 1.00 12.08 47 LYS B N 1
ATOM 1019 C CA . LYS B 1 47 ? 10.113 -8.336 35.376 1.00 12.09 47 LYS B CA 1
ATOM 1020 C C . LYS B 1 47 ? 10.403 -7.605 34.063 1.00 12.24 47 LYS B C 1
ATOM 1021 O O . LYS B 1 47 ? 9.775 -7.884 33.039 1.00 11.70 47 LYS B O 1
ATOM 1027 N N . ALA B 1 48 ? 11.355 -6.677 34.081 1.00 12.24 48 ALA B N 1
ATOM 1028 C CA . ALA B 1 48 ? 11.692 -5.946 32.859 1.00 11.46 48 ALA B CA 1
ATOM 1029 C C . ALA B 1 48 ? 12.165 -6.913 31.771 1.00 12.07 48 ALA B C 1
ATOM 1030 O O . ALA B 1 48 ? 13.095 -7.699 31.983 1.00 12.05 48 ALA B O 1
ATOM 1032 N N . GLY B 1 49 ? 11.518 -6.844 30.610 1.00 11.52 49 GLY B N 1
ATOM 1033 C CA . GLY B 1 49 ? 11.865 -7.707 29.491 1.00 10.23 49 GLY B CA 1
ATOM 1034 C C . GLY B 1 49 ? 11.277 -9.106 29.598 1.00 10.87 49 GLY B C 1
ATOM 1035 O O . GLY B 1 49 ? 11.557 -9.975 28.767 1.00 10.52 49 GLY B O 1
ATOM 1036 N N . GLN B 1 50 ? 10.429 -9.320 30.597 1.00 10.53 50 GLN B N 1
ATOM 1037 C CA . GLN B 1 50 ? 9.852 -10.641 30.815 1.00 11.29 50 GLN B CA 1
ATOM 1038 C C . GLN B 1 50 ? 8.330 -10.697 30.823 1.00 12.18 50 GLN B C 1
ATOM 1039 O O . GLN B 1 50 ? 7.648 -9.681 30.695 1.00 11.48 50 GLN B O 1
ATOM 1045 N N . ASP B 1 51 ? 7.806 -11.911 30.976 1.00 11.94 51 ASP B N 1
ATOM 1046 C CA . ASP B 1 51 ? 6.366 -12.129 31.015 1.00 12.39 51 ASP B CA 1
ATOM 1047 C C . ASP B 1 51 ? 5.875 -11.867 32.442 1.00 13.71 51 ASP B C 1
ATOM 1048 O O . ASP B 1 51 ? 6.229 -12.598 33.372 1.00 13.40 51 ASP B O 1
ATOM 1053 N N . ALA B 1 52 ? 5.073 -10.815 32.611 1.00 11.24 52 ALA B N 1
ATOM 1054 C CA . ALA B 1 52 ? 4.547 -10.437 33.923 1.00 12.43 52 ALA B CA 1
ATOM 1055 C C . ALA B 1 52 ? 3.073 -10.790 34.106 1.00 11.92 52 ALA B C 1
ATOM 1056 O O . ALA B 1 52 ? 2.403 -10.239 34.982 1.00 11.97 52 ALA B O 1
ATOM 1058 N N . THR B 1 53 ? 2.567 -11.705 33.286 1.00 12.48 53 THR B N 1
ATOM 1059 C CA . THR B 1 53 ? 1.164 -12.090 33.365 1.00 13.38 53 THR B CA 1
ATOM 1060 C C . THR B 1 53 ? 0.761 -12.566 34.759 1.00 14.04 53 THR B C 1
ATOM 1061 O O . THR B 1 53 ? -0.208 -12.075 35.335 1.00 15.82 53 THR B O 1
ATOM 1065 N N . SER B 1 54 ? 1.514 -13.516 35.302 1.00 15.28 54 SER B N 1
ATOM 1066 C CA . SER B 1 54 ? 1.207 -14.056 36.622 1.00 15.35 54 SER B CA 1
ATOM 1067 C C . SER B 1 54 ? 1.214 -13.010 37.734 1.00 15.08 54 SER B C 1
ATOM 1068 O O . SER B 1 54 ? 0.260 -12.913 38.508 1.00 15.62 54 SER B O 1
ATOM 1071 N N . VAL B 1 55 ? 2.276 -12.216 37.815 1.00 14.36 55 VAL B N 1
ATOM 1072 C CA . VAL B 1 55 ? 2.360 -11.219 38.873 1.00 16.60 55 VAL B CA 1
ATOM 1073 C C . VAL B 1 55 ? 1.280 -10.145 38.758 1.00 16.31 55 VAL B C 1
ATOM 1074 O O . VAL B 1 55 ? 0.819 -9.613 39.765 1.00 17.12 55 VAL B O 1
ATOM 1078 N N . LEU B 1 56 ? 0.865 -9.834 37.534 1.00 15.52 56 LEU B N 1
ATOM 1079 C CA . LEU B 1 56 ? -0.167 -8.827 37.331 1.00 16.66 56 LEU B CA 1
ATOM 1080 C C . LEU B 1 56 ? -1.546 -9.353 37.698 1.00 18.00 56 LEU B C 1
ATOM 1081 O O . LEU B 1 56 ? -2.434 -8.585 38.069 1.00 18.60 56 LEU B O 1
ATOM 1086 N N . LYS B 1 57 ? -1.715 -10.667 37.610 1.00 20.00 57 LYS B N 1
ATOM 1087 C CA . LYS B 1 57 ? -2.988 -11.296 37.936 1.00 23.30 57 LYS B CA 1
ATOM 1088 C C . LYS B 1 57 ? -3.060 -11.850 39.358 1.00 24.27 57 LYS B C 1
ATOM 1089 O O . LYS B 1 57 ? -4.153 -12.075 39.881 1.00 25.18 57 LYS B O 1
ATOM 1095 N N . THR B 1 58 ? -1.910 -12.059 39.991 1.00 24.08 58 THR B N 1
ATOM 1096 C CA . THR B 1 58 ? -1.900 -12.650 41.327 1.00 25.79 58 THR B CA 1
ATOM 1097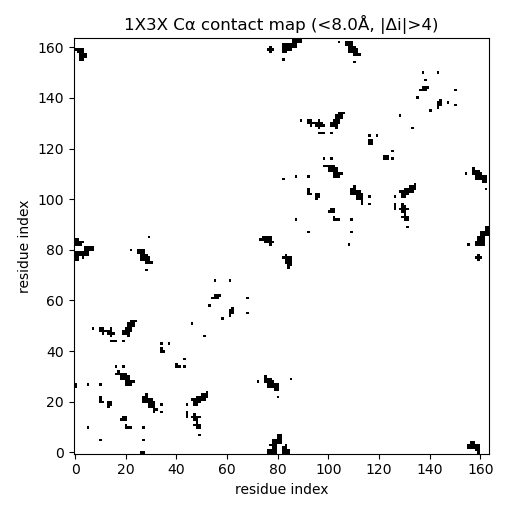 C C . THR B 1 58 ? -1.446 -11.808 42.516 1.00 24.95 58 THR B C 1
ATOM 1098 O O . THR B 1 58 ? -1.942 -12.003 43.625 1.00 24.68 58 THR B O 1
ATOM 1102 N N . LEU B 1 59 ? -0.507 -10.890 42.309 1.00 23.76 59 LEU B N 1
ATOM 1103 C CA . LEU B 1 59 ? -0.023 -10.057 43.409 1.00 23.60 59 LEU B CA 1
ATOM 1104 C C . LEU B 1 59 ? -1.188 -9.265 44.005 1.00 23.50 59 LEU B C 1
ATOM 1105 O O . LEU B 1 59 ? -1.908 -8.575 43.287 1.00 20.26 59 LEU B O 1
ATOM 1110 N N . ALA B 1 60 ? -1.366 -9.373 45.321 1.00 23.14 60 ALA B N 1
ATOM 1111 C CA . ALA B 1 60 ? -2.459 -8.695 46.018 1.00 22.92 60 ALA B CA 1
ATOM 1112 C C . ALA B 1 60 ? -2.704 -7.244 45.600 1.00 22.32 60 ALA B C 1
ATOM 1113 O O . ALA B 1 60 ? -3.830 -6.874 45.271 1.00 22.32 60 ALA B O 1
ATOM 1115 N N . PRO B 1 61 ? -1.659 -6.401 45.619 1.00 22.15 61 PRO B N 1
ATOM 1116 C CA . PRO B 1 61 ? -1.819 -4.995 45.231 1.00 21.80 61 PRO B CA 1
ATOM 1117 C C . PRO B 1 61 ? -2.386 -4.856 43.819 1.00 21.51 61 PRO B C 1
ATOM 1118 O O . PRO B 1 61 ? -3.204 -3.974 43.544 1.00 20.28 61 PRO B O 1
ATOM 1122 N N . HIS B 1 62 ? -1.933 -5.730 42.926 1.00 19.40 62 HIS B N 1
ATOM 1123 C CA . HIS B 1 62 ? -2.388 -5.719 41.538 1.00 19.35 62 HIS B CA 1
ATOM 1124 C C . HIS B 1 62 ? -3.845 -6.168 41.436 1.00 20.24 62 HIS B C 1
ATOM 1125 O O . HIS B 1 62 ? -4.614 -5.629 40.640 1.00 19.55 62 HIS B O 1
ATOM 1132 N N . VAL B 1 63 ? -4.221 -7.152 42.248 1.00 21.71 63 VAL B N 1
ATOM 1133 C CA . VAL B 1 63 ? -5.588 -7.661 42.247 1.00 23.52 63 VAL B CA 1
ATOM 1134 C C . VAL B 1 63 ? -6.571 -6.598 42.744 1.00 24.34 63 VAL B C 1
ATOM 1135 O O . VAL B 1 63 ? -7.633 -6.400 42.153 1.00 25.29 63 VAL B O 1
ATOM 1139 N N . LYS B 1 64 ? -6.212 -5.918 43.830 1.00 24.18 64 LYS B N 1
ATOM 1140 C CA . LYS B 1 64 ? -7.058 -4.870 44.398 1.00 24.21 64 LYS B CA 1
ATOM 1141 C C . LYS B 1 64 ? -7.070 -3.634 43.504 1.00 23.67 64 LYS B C 1
ATOM 1142 O O . LYS B 1 64 ? -7.761 -2.650 43.781 1.00 23.74 64 LYS B O 1
ATOM 1148 N N . ALA B 1 65 ? -6.297 -3.690 42.427 1.00 20.92 65 ALA B N 1
ATOM 1149 C CA . ALA B 1 65 ? -6.229 -2.585 41.488 1.00 19.23 65 ALA B CA 1
ATOM 1150 C C . ALA B 1 65 ? -6.414 -3.120 40.075 1.00 17.25 65 ALA B C 1
ATOM 1151 O O . ALA B 1 65 ? -5.971 -2.504 39.111 1.00 15.96 65 ALA B O 1
ATOM 1153 N N . ALA B 1 66 ? -7.073 -4.266 39.960 1.00 17.55 66 ALA B N 1
ATOM 1154 C CA . ALA B 1 66 ? -7.295 -4.896 38.659 1.00 18.69 66 ALA B CA 1
ATOM 1155 C C . ALA B 1 66 ? -7.721 -3.903 37.575 1.00 18.90 66 ALA B C 1
ATOM 1156 O O . ALA B 1 66 ? -7.169 -3.909 36.476 1.00 18.85 66 ALA B O 1
ATOM 1158 N N . ASP B 1 67 ? -8.691 -3.046 37.883 1.00 20.22 67 ASP B N 1
ATOM 1159 C CA . ASP B 1 67 ? -9.169 -2.071 36.903 1.00 20.43 67 ASP B CA 1
ATOM 1160 C C . ASP B 1 67 ? -8.113 -1.037 36.515 1.00 20.88 67 ASP B C 1
ATOM 1161 O O . ASP B 1 67 ? -8.022 -0.643 35.353 1.00 19.55 67 ASP B O 1
ATOM 1166 N N . VAL B 1 68 ? -7.327 -0.588 37.488 1.00 17.25 68 VAL B N 1
ATOM 1167 C CA . VAL B 1 68 ? -6.279 0.390 37.218 1.00 19.16 68 VAL B CA 1
ATOM 1168 C C . VAL B 1 68 ? -5.184 -0.300 36.414 1.00 17.77 68 VAL B C 1
ATOM 1169 O O . VAL B 1 68 ? -4.644 0.268 35.462 1.00 17.43 68 VAL B O 1
ATOM 1173 N N . VAL B 1 69 ? -4.872 -1.533 36.800 1.00 14.73 69 VAL B N 1
ATOM 1174 C CA . VAL B 1 69 ? -3.856 -2.320 36.113 1.00 16.62 69 VAL B CA 1
ATOM 1175 C C . VAL B 1 69 ? -4.250 -2.571 34.659 1.00 15.63 69 VAL B C 1
ATOM 1176 O O . VAL B 1 69 ? -3.453 -2.355 33.745 1.00 13.56 69 VAL B O 1
ATOM 1180 N N . MET B 1 70 ? -5.484 -3.015 34.439 1.00 15.90 70 MET B N 1
ATOM 1181 C CA . MET B 1 70 ? -5.931 -3.297 33.079 1.00 17.05 70 MET B CA 1
ATOM 1182 C C . MET B 1 70 ? -5.948 -2.043 32.208 1.00 15.90 70 MET B C 1
ATOM 1183 O O . MET B 1 70 ? -5.691 -2.120 31.009 1.00 15.91 70 MET B O 1
ATOM 1188 N N . LYS B 1 71 ? -6.236 -0.890 32.808 1.00 15.38 71 LYS B N 1
ATOM 1189 C CA . LYS B 1 71 ? -6.258 0.358 32.054 1.00 16.31 71 LYS B CA 1
ATOM 1190 C C . LYS B 1 71 ? -4.843 0.766 31.660 1.00 15.61 71 LYS B C 1
ATOM 1191 O O . LYS B 1 71 ? -4.618 1.270 30.560 1.00 15.05 71 LYS B O 1
ATOM 1197 N N . LYS B 1 72 ? -3.888 0.552 32.559 1.00 15.02 72 LYS B N 1
ATOM 1198 C CA . LYS B 1 72 ? -2.504 0.899 32.267 1.00 14.54 72 LYS B CA 1
ATOM 1199 C C . LYS B 1 72 ? -1.981 -0.021 31.169 1.00 14.04 72 LYS B C 1
ATOM 1200 O O . LYS B 1 72 ? -1.183 0.392 30.329 1.00 13.96 72 LYS B O 1
ATOM 1206 N N . LEU B 1 73 ? -2.433 -1.272 31.182 1.00 13.23 73 LEU B N 1
ATOM 1207 C CA . LEU B 1 73 ? -2.019 -2.232 30.161 1.00 12.64 73 LEU B CA 1
ATOM 1208 C C . LEU B 1 73 ? -2.601 -1.792 28.819 1.00 13.31 73 LEU B C 1
ATOM 1209 O O . LEU B 1 73 ? -1.907 -1.775 27.805 1.00 11.10 73 LEU B O 1
ATOM 1214 N N . LYS B 1 74 ? -3.876 -1.420 28.820 1.00 14.03 74 LYS B N 1
ATOM 1215 C CA . LYS B 1 74 ? -4.524 -0.965 27.595 1.00 15.84 74 LYS B CA 1
ATOM 1216 C C . LYS B 1 74 ? -3.750 0.203 26.974 1.00 14.33 74 LYS B C 1
ATOM 1217 O O . LYS B 1 74 ? -3.520 0.235 25.764 1.00 16.79 74 LYS B O 1
ATOM 1223 N N . GLN B 1 75 ? -3.348 1.155 27.809 1.00 14.12 75 GLN B N 1
ATOM 1224 C CA . GLN B 1 75 ? -2.620 2.336 27.343 1.00 14.18 75 GLN B CA 1
ATOM 1225 C C . GLN B 1 75 ? -1.186 2.055 26.907 1.00 14.09 75 GLN B C 1
ATOM 1226 O O . GLN B 1 75 ? -0.530 2.931 26.350 1.00 15.20 75 GLN B O 1
ATOM 1232 N N . THR B 1 76 ? -0.696 0.846 27.152 1.00 14.31 76 THR B N 1
ATOM 1233 C CA . THR B 1 76 ? 0.684 0.528 26.803 1.00 13.73 76 THR B CA 1
ATOM 1234 C C . THR B 1 76 ? 0.904 -0.617 25.816 1.00 14.57 76 THR B C 1
ATOM 1235 O O . THR B 1 76 ? 2.048 -1.011 25.576 1.00 14.42 76 THR B O 1
ATOM 1239 N N . CYS B 1 77 ? -0.161 -1.148 25.226 1.00 13.81 77 CYS B N 1
ATOM 1240 C CA . CYS B 1 77 ? 0.027 -2.259 24.298 1.00 14.76 77 CYS B CA 1
ATOM 1241 C C . CYS B 1 77 ? 0.540 -1.835 22.929 1.00 14.55 77 CYS B C 1
ATOM 1242 O O . CYS B 1 77 ? -0.189 -1.220 22.149 1.00 16.86 77 CYS B O 1
ATOM 1245 N N . ILE B 1 78 ? 1.791 -2.186 22.630 1.00 10.52 78 ILE B N 1
ATOM 1246 C CA . ILE B 1 78 ? 2.397 -1.821 21.355 1.00 10.76 78 ILE B CA 1
ATOM 1247 C C . ILE B 1 78 ? 2.385 -2.941 20.320 1.00 11.03 78 ILE B C 1
ATOM 1248 O O . ILE B 1 78 ? 2.640 -2.700 19.141 1.00 12.74 78 ILE B O 1
ATOM 1253 N N . GLY B 1 79 ? 2.096 -4.164 20.752 1.00 12.34 79 GLY B N 1
ATOM 1254 C CA . GLY B 1 79 ? 2.078 -5.266 19.806 1.00 12.99 79 GLY B CA 1
ATOM 1255 C C . GLY B 1 79 ? 1.770 -6.604 20.438 1.00 14.21 79 GLY B C 1
ATOM 1256 O O . GLY B 1 79 ? 1.295 -6.672 21.570 1.00 14.02 79 GLY B O 1
ATOM 1257 N N . LYS B 1 80 ? 2.043 -7.674 19.701 1.00 14.60 80 LYS B N 1
ATOM 1258 C CA . LYS B 1 80 ? 1.787 -9.016 20.197 1.00 17.21 80 LYS B CA 1
ATOM 1259 C C . LYS B 1 80 ? 2.995 -9.919 20.006 1.00 15.83 80 LYS B C 1
ATOM 1260 O O . LYS B 1 80 ? 3.825 -9.690 19.129 1.00 16.04 80 LYS B O 1
ATOM 1266 N N . VAL B 1 81 ? 3.096 -10.942 20.846 1.00 16.87 81 VAL B N 1
ATOM 1267 C CA . VAL B 1 81 ? 4.203 -11.885 20.770 1.00 18.30 81 VAL B CA 1
ATOM 1268 C C . VAL B 1 81 ? 4.013 -12.829 19.584 1.00 20.73 81 VAL B C 1
ATOM 1269 O O . VAL B 1 81 ? 2.921 -13.358 19.383 1.00 19.12 81 VAL B O 1
ATOM 1273 N N . LYS B 1 82 ? 5.072 -13.024 18.800 1.00 24.55 82 LYS B N 1
ATOM 1274 C CA . LYS B 1 82 ? 5.020 -13.917 17.643 1.00 29.45 82 LYS B CA 1
ATOM 1275 C C . LYS B 1 82 ? 4.981 -15.362 18.109 1.00 31.45 82 LYS B C 1
ATOM 1276 O O . LYS B 1 82 ? 3.921 -16.003 17.952 1.00 34.04 82 LYS B O 1
#